Protein AF-A0A183DMM0-F1 (afdb_monomer)

Radius of gyration: 11.99 Å; Cα contacts (8 Å, |Δi|>4): 80; chains: 1; bounding box: 30×20×26 Å

Foldseek 3Di:
DVLVVLLDDQEEEDEPDPSSLSSVVSNPHEYEYAPCPPPPPDPCVVPDDVPVSDDPRYHYDD

Structure (mmCIF, N/CA/C/O backbone):
data_AF-A0A183DMM0-F1
#
_entry.id   AF-A0A183DMM0-F1
#
loop_
_atom_site.group_PDB
_atom_site.id
_atom_site.type_symbol
_atom_site.label_atom_id
_atom_site.label_alt_id
_atom_site.label_comp_id
_atom_site.label_asym_id
_atom_site.label_entity_id
_atom_site.label_seq_id
_atom_site.pdbx_PDB_ins_code
_atom_site.Cartn_x
_atom_site.Cartn_y
_atom_site.Cartn_z
_atom_site.occupancy
_atom_site.B_iso_or_equiv
_atom_site.auth_seq_id
_atom_site.auth_comp_id
_atom_site.auth_asym_id
_atom_site.auth_atom_id
_atom_site.pdbx_PDB_model_num
ATOM 1 N N . LEU A 1 1 ? 12.256 10.368 -6.130 1.00 81.81 1 LEU A N 1
ATOM 2 C CA . LEU A 1 1 ? 13.328 9.375 -6.357 1.00 81.81 1 LEU A CA 1
ATOM 3 C C . LEU A 1 1 ? 13.004 8.089 -5.608 1.00 81.81 1 LEU A C 1
ATOM 5 O O . LEU A 1 1 ? 12.847 7.060 -6.243 1.00 81.81 1 LEU A O 1
ATOM 9 N N . ASP A 1 2 ? 12.775 8.181 -4.301 1.00 86.00 2 ASP A N 1
ATOM 10 C CA . ASP A 1 2 ? 12.610 7.024 -3.412 1.00 86.00 2 ASP A CA 1
ATOM 11 C C . ASP A 1 2 ? 11.476 6.076 -3.814 1.00 86.00 2 ASP A C 1
ATOM 13 O O . ASP A 1 2 ? 11.683 4.870 -3.849 1.00 86.00 2 ASP A O 1
ATOM 17 N N . MET A 1 3 ? 10.314 6.595 -4.226 1.00 87.56 3 MET A N 1
ATOM 18 C CA . MET A 1 3 ? 9.207 5.752 -4.706 1.00 87.56 3 MET A CA 1
ATOM 19 C C . MET A 1 3 ? 9.585 4.928 -5.948 1.00 87.56 3 MET A C 1
ATOM 21 O O . MET A 1 3 ? 9.208 3.767 -6.044 1.00 87.56 3 MET A O 1
ATOM 25 N N . ALA A 1 4 ? 10.363 5.4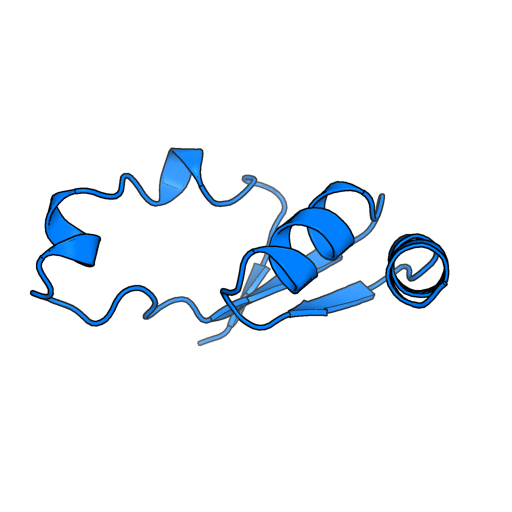99 -6.875 1.00 87.25 4 ALA A N 1
ATOM 26 C CA . ALA A 1 4 ? 10.819 4.796 -8.077 1.00 87.25 4 ALA A CA 1
ATOM 27 C C . ALA A 1 4 ? 11.909 3.755 -7.772 1.00 87.25 4 ALA A C 1
ATOM 29 O O . ALA A 1 4 ? 12.077 2.792 -8.517 1.00 87.25 4 ALA A O 1
ATOM 30 N N . THR A 1 5 ? 12.661 3.951 -6.688 1.00 87.38 5 THR A N 1
ATOM 31 C CA . THR A 1 5 ? 13.614 2.957 -6.189 1.00 87.38 5 THR A CA 1
ATOM 32 C C . THR A 1 5 ? 12.877 1.819 -5.478 1.00 87.38 5 THR A C 1
ATOM 34 O O . THR A 1 5 ? 13.168 0.655 -5.735 1.00 87.38 5 THR A O 1
ATOM 37 N N . LEU A 1 6 ? 11.882 2.142 -4.644 1.00 87.62 6 LEU A N 1
ATOM 38 C CA . LEU A 1 6 ? 11.057 1.170 -3.918 1.00 87.62 6 LEU A CA 1
ATOM 39 C C . LEU A 1 6 ? 10.182 0.320 -4.849 1.00 87.62 6 LEU A C 1
ATOM 41 O O . LEU A 1 6 ? 10.022 -0.872 -4.598 1.00 87.62 6 LEU A O 1
ATOM 45 N N . SER A 1 7 ? 9.676 0.890 -5.948 1.00 87.31 7 SER A N 1
ATOM 46 C CA . SER A 1 7 ? 8.878 0.144 -6.933 1.00 87.31 7 SER A CA 1
ATOM 47 C C . SER A 1 7 ? 9.676 -0.923 -7.690 1.00 87.31 7 SER A C 1
ATOM 49 O O . SER A 1 7 ? 9.094 -1.816 -8.302 1.00 87.31 7 SER A O 1
ATOM 51 N N . ARG A 1 8 ? 11.015 -0.860 -7.646 1.00 87.25 8 ARG A N 1
ATOM 52 C CA . ARG A 1 8 ? 11.909 -1.873 -8.227 1.00 87.25 8 ARG A CA 1
ATOM 53 C C . ARG A 1 8 ? 12.239 -3.018 -7.267 1.00 87.25 8 ARG A C 1
ATOM 55 O O . ARG A 1 8 ? 12.962 -3.929 -7.663 1.00 87.25 8 ARG A O 1
ATOM 62 N N . CYS A 1 9 ? 11.762 -2.988 -6.024 1.00 87.06 9 CYS A N 1
ATOM 63 C CA . CYS A 1 9 ? 11.978 -4.076 -5.073 1.00 87.06 9 CYS A CA 1
ATOM 64 C C . CYS A 1 9 ? 11.097 -5.294 -5.402 1.00 87.06 9 CYS A C 1
ATOM 66 O O . CYS A 1 9 ? 9.994 -5.159 -5.908 1.00 87.06 9 CYS A O 1
ATOM 68 N N . A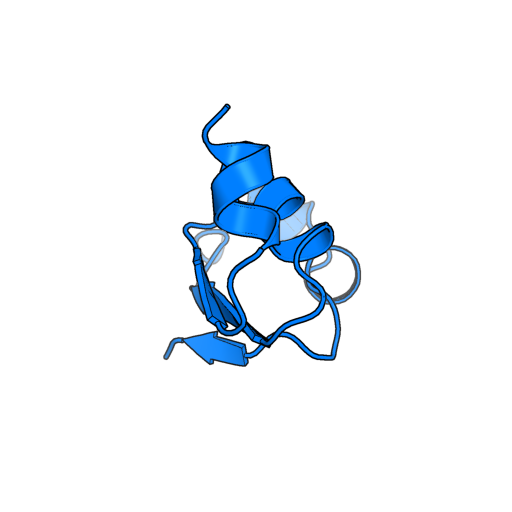SN A 1 10 ? 11.543 -6.506 -5.070 1.00 86.56 10 ASN A N 1
ATOM 69 C CA . ASN A 1 10 ? 10.703 -7.709 -5.201 1.00 86.56 10 ASN A CA 1
ATOM 70 C C . ASN A 1 10 ? 9.818 -7.938 -3.963 1.00 86.56 10 ASN A C 1
ATOM 72 O O . ASN A 1 10 ? 8.783 -8.597 -4.049 1.00 86.56 10 ASN A O 1
ATOM 76 N N . HIS A 1 11 ? 10.238 -7.400 -2.817 1.00 88.19 11 HIS A N 1
ATOM 77 C CA . HIS A 1 11 ? 9.532 -7.464 -1.544 1.00 88.19 11 HIS A CA 1
ATOM 78 C C . HIS A 1 11 ? 9.563 -6.088 -0.880 1.00 88.19 11 HIS A C 1
ATOM 80 O O . HIS A 1 11 ? 10.633 -5.492 -0.746 1.00 88.19 11 HIS A O 1
ATOM 86 N N . THR A 1 12 ? 8.406 -5.597 -0.441 1.00 89.12 12 THR A N 1
ATOM 87 C CA . THR A 1 12 ? 8.276 -4.292 0.218 1.00 89.12 12 THR A CA 1
ATOM 88 C C . THR A 1 12 ? 7.529 -4.456 1.535 1.00 89.12 12 THR A C 1
ATOM 90 O O . THR A 1 12 ? 6.380 -4.890 1.555 1.00 89.12 12 THR A O 1
ATOM 93 N N . ILE A 1 13 ? 8.170 -4.090 2.644 1.00 90.31 13 ILE A N 1
ATO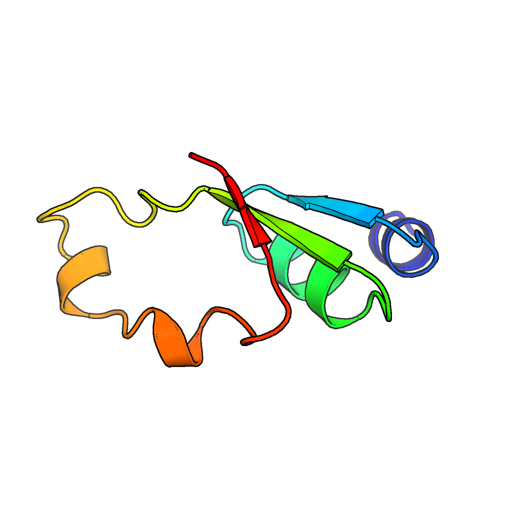M 94 C CA . ILE A 1 13 ? 7.499 -3.945 3.940 1.00 90.31 13 ILE A CA 1
ATOM 95 C C . ILE A 1 13 ? 7.089 -2.485 4.056 1.00 90.31 13 ILE A C 1
ATOM 97 O O . ILE A 1 13 ? 7.936 -1.598 3.951 1.00 90.31 13 ILE A O 1
ATOM 101 N N . MET A 1 14 ? 5.798 -2.234 4.240 1.00 89.50 14 MET A N 1
ATOM 102 C CA . MET A 1 14 ? 5.261 -0.882 4.254 1.00 89.50 14 MET A CA 1
ATOM 103 C C . MET A 1 14 ? 4.472 -0.573 5.521 1.00 89.50 14 MET A C 1
ATOM 105 O O . MET A 1 14 ? 3.797 -1.421 6.102 1.00 89.50 14 MET A O 1
ATOM 109 N N . THR A 1 15 ? 4.518 0.695 5.913 1.00 88.25 15 THR A N 1
ATOM 110 C CA . THR A 1 15 ? 3.533 1.282 6.820 1.00 88.25 15 THR A CA 1
ATOM 111 C C . THR A 1 15 ? 2.239 1.572 6.060 1.00 88.25 15 THR A C 1
ATOM 113 O O . THR A 1 15 ? 2.258 1.813 4.853 1.00 88.25 15 THR A O 1
ATOM 116 N N . THR A 1 16 ? 1.103 1.601 6.753 1.00 86.00 16 THR A N 1
ATOM 117 C CA . THR A 1 16 ? -0.207 1.984 6.195 1.00 86.00 16 THR A CA 1
ATOM 118 C C . THR A 1 16 ? -0.345 3.500 6.018 1.00 86.00 16 THR A C 1
ATOM 120 O O . THR A 1 16 ? -1.244 4.143 6.551 1.00 86.00 16 THR A O 1
ATOM 123 N N . GLY A 1 17 ? 0.596 4.090 5.282 1.00 86.25 17 GLY A N 1
ATOM 124 C CA . GLY A 1 17 ? 0.569 5.487 4.857 1.00 86.25 17 GLY A CA 1
ATOM 125 C C . GLY A 1 17 ? 0.475 5.598 3.338 1.00 86.25 17 GLY A C 1
ATOM 126 O O . GLY A 1 17 ? 0.950 4.724 2.616 1.00 86.25 17 GLY A O 1
ATOM 127 N N . THR A 1 18 ? -0.085 6.701 2.840 1.00 87.50 18 THR A N 1
ATOM 128 C CA . THR A 1 18 ? -0.371 6.910 1.408 1.00 87.50 18 THR A CA 1
ATOM 129 C C . THR A 1 18 ? 0.864 6.761 0.517 1.00 87.50 18 THR A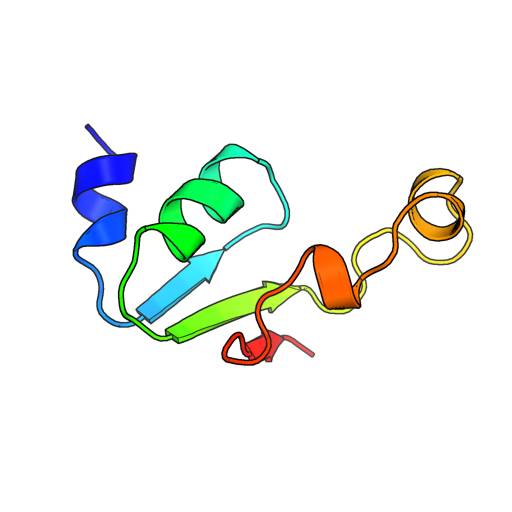 C 1
ATOM 131 O O . THR A 1 18 ? 0.783 6.171 -0.555 1.00 87.50 18 THR A O 1
ATOM 134 N N . PHE A 1 19 ? 2.026 7.255 0.958 1.00 90.69 19 PHE A N 1
ATOM 135 C CA . PHE A 1 19 ? 3.273 7.135 0.195 1.00 90.69 19 PHE A CA 1
ATOM 136 C C . PHE A 1 19 ? 3.696 5.673 0.014 1.00 90.69 19 PHE A C 1
ATOM 138 O O . PHE A 1 19 ? 3.929 5.226 -1.109 1.00 90.69 19 PHE A O 1
ATOM 145 N N . SER A 1 20 ? 3.772 4.929 1.119 1.00 89.00 20 SER A N 1
ATOM 146 C CA . SER A 1 20 ? 4.195 3.530 1.113 1.00 89.00 20 SER A CA 1
ATOM 147 C C . SER A 1 20 ? 3.172 2.638 0.406 1.00 89.00 20 SER A C 1
ATOM 149 O O . SER A 1 20 ? 3.566 1.699 -0.278 1.00 89.00 20 SER A O 1
ATOM 151 N N . TRP A 1 21 ? 1.882 2.979 0.504 1.00 91.44 21 TRP A N 1
ATOM 152 C CA . TRP A 1 21 ? 0.800 2.305 -0.209 1.00 91.44 21 TRP A CA 1
ATOM 153 C C . TRP A 1 21 ? 0.982 2.397 -1.727 1.00 91.44 21 TRP A C 1
ATOM 155 O O . TRP A 1 21 ? 0.986 1.374 -2.406 1.00 91.44 21 TRP A O 1
ATOM 165 N N . TRP A 1 22 ? 1.222 3.600 -2.264 1.00 91.25 22 TRP A N 1
ATOM 166 C CA . TRP A 1 22 ? 1.486 3.768 -3.698 1.00 91.25 22 TRP A CA 1
ATOM 167 C C . TRP A 1 22 ? 2.803 3.136 -4.130 1.00 91.25 22 TRP A C 1
ATOM 169 O O . TRP A 1 22 ? 2.868 2.559 -5.212 1.00 91.25 22 TRP A O 1
ATOM 179 N N . ALA A 1 23 ? 3.839 3.205 -3.289 1.00 92.00 23 ALA A N 1
ATOM 180 C CA . ALA A 1 23 ? 5.091 2.515 -3.564 1.00 92.00 23 ALA A CA 1
ATOM 181 C C . ALA A 1 23 ? 4.847 1.007 -3.739 1.00 92.00 23 ALA A C 1
ATOM 183 O O . ALA A 1 23 ? 5.194 0.474 -4.784 1.00 92.00 23 ALA A O 1
ATOM 184 N N . ALA A 1 24 ? 4.166 0.359 -2.788 1.00 90.38 24 ALA A N 1
ATOM 185 C CA . ALA A 1 24 ? 3.822 -1.063 -2.841 1.00 90.38 24 ALA A CA 1
ATOM 186 C C . ALA A 1 24 ? 2.862 -1.430 -3.981 1.00 90.38 24 ALA A C 1
ATOM 188 O O . ALA A 1 24 ? 2.973 -2.516 -4.539 1.00 90.38 24 ALA A O 1
ATOM 189 N N . TYR A 1 25 ? 1.936 -0.537 -4.339 1.00 89.38 25 TYR A N 1
ATOM 190 C CA . TYR A 1 25 ? 1.025 -0.729 -5.470 1.00 89.38 25 TYR A CA 1
ATOM 191 C C . TYR A 1 25 ? 1.767 -0.744 -6.811 1.00 89.38 25 TYR A C 1
ATOM 193 O O . TYR A 1 25 ? 1.437 -1.520 -7.704 1.00 89.38 25 TYR A O 1
ATOM 201 N N . LEU A 1 26 ? 2.777 0.116 -6.955 1.00 89.88 26 LEU A N 1
ATOM 202 C CA . LEU A 1 26 ? 3.609 0.189 -8.156 1.00 89.88 26 LEU A CA 1
ATOM 203 C C . LEU A 1 26 ? 4.678 -0.909 -8.199 1.00 89.88 26 LEU A C 1
ATOM 205 O O . LEU A 1 26 ? 5.209 -1.203 -9.271 1.00 89.88 26 LEU A O 1
ATOM 209 N N . THR A 1 27 ? 4.999 -1.511 -7.056 1.00 87.81 27 THR A N 1
ATOM 210 C CA . THR A 1 27 ? 5.875 -2.673 -6.975 1.00 87.81 27 THR A CA 1
ATOM 211 C C . THR A 1 27 ? 5.157 -3.906 -7.530 1.00 87.81 27 THR A C 1
ATOM 213 O O . THR A 1 27 ? 4.144 -4.342 -6.996 1.00 87.81 27 THR A O 1
ATOM 216 N N . ALA A 1 28 ? 5.717 -4.556 -8.552 1.00 79.00 28 ALA A N 1
ATO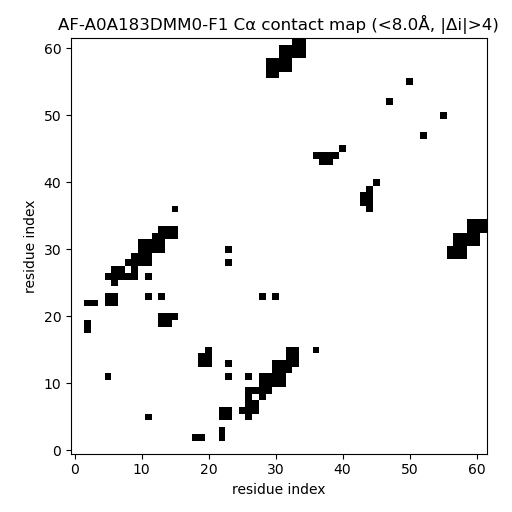M 217 C CA . ALA A 1 28 ? 5.177 -5.812 -9.098 1.00 79.00 28 ALA A CA 1
ATOM 218 C C . ALA A 1 28 ? 5.426 -7.050 -8.195 1.00 79.00 28 ALA A C 1
ATOM 220 O O . ALA A 1 28 ? 5.356 -8.189 -8.657 1.00 79.00 28 ALA A O 1
ATOM 221 N N . GLY A 1 29 ? 5.783 -6.831 -6.928 1.00 81.25 29 GLY A N 1
ATOM 222 C CA . GLY A 1 29 ? 6.264 -7.832 -5.978 1.00 81.25 29 GLY A CA 1
ATOM 223 C C . GLY A 1 29 ? 5.319 -8.061 -4.796 1.00 81.25 29 GLY A C 1
ATOM 224 O O . GLY A 1 29 ? 4.177 -7.606 -4.786 1.00 81.25 29 GLY A O 1
ATOM 225 N N . ALA A 1 30 ? 5.799 -8.777 -3.778 1.0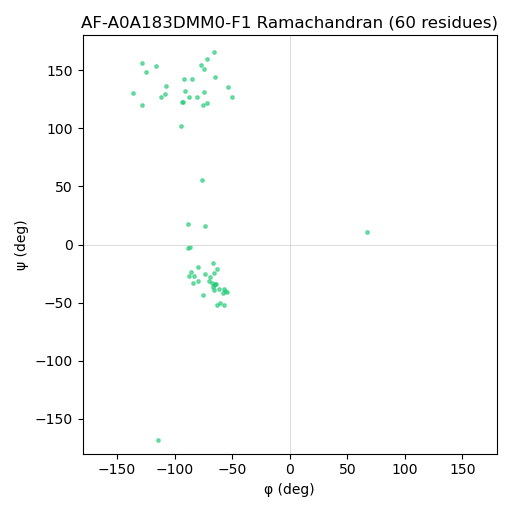0 87.62 30 ALA A N 1
ATOM 226 C CA . ALA A 1 30 ? 5.032 -9.014 -2.557 1.00 87.62 30 ALA A CA 1
ATOM 227 C C . ALA A 1 30 ? 5.105 -7.795 -1.624 1.00 87.62 30 ALA A C 1
ATOM 229 O O . ALA A 1 30 ? 6.197 -7.357 -1.250 1.00 87.62 30 ALA A O 1
ATOM 230 N N . ALA A 1 31 ? 3.949 -7.281 -1.201 1.00 92.38 31 ALA A N 1
ATOM 231 C CA . ALA A 1 31 ? 3.864 -6.212 -0.212 1.00 92.38 31 ALA A CA 1
ATOM 232 C C . ALA A 1 31 ? 3.360 -6.746 1.129 1.00 92.38 31 ALA A C 1
ATOM 234 O O . ALA A 1 31 ? 2.416 -7.534 1.171 1.00 92.38 31 ALA A O 1
ATOM 235 N N . VAL A 1 32 ? 3.989 -6.306 2.215 1.00 92.25 32 VAL A N 1
ATOM 236 C CA . VAL A 1 32 ? 3.629 -6.663 3.589 1.00 92.25 32 VAL A CA 1
ATOM 237 C C . VAL A 1 32 ? 3.085 -5.426 4.297 1.00 92.25 32 VAL A C 1
ATOM 239 O O . VAL A 1 32 ? 3.756 -4.392 4.309 1.00 92.25 32 VAL A O 1
ATOM 242 N N . TYR A 1 33 ? 1.895 -5.527 4.894 1.00 91.44 33 TYR A N 1
ATOM 243 C CA . TYR A 1 33 ? 1.222 -4.419 5.587 1.00 91.44 33 TYR A CA 1
ATOM 244 C C . TYR A 1 33 ? 0.775 -4.805 6.998 1.00 91.44 33 TYR A C 1
ATOM 246 O O . TYR A 1 33 ? 0.558 -5.977 7.288 1.00 91.44 33 TYR A O 1
ATOM 254 N N . TYR A 1 34 ? 0.605 -3.822 7.882 1.00 89.50 34 TYR A N 1
ATOM 255 C CA . TYR A 1 34 ? 0.124 -4.067 9.243 1.00 89.50 34 TYR A CA 1
ATOM 256 C C . TYR A 1 34 ? -1.383 -4.361 9.269 1.00 89.50 34 TYR A C 1
ATOM 258 O O . TYR A 1 34 ? -2.184 -3.516 8.862 1.00 89.50 34 TYR A O 1
ATOM 266 N N . LYS A 1 35 ? -1.777 -5.543 9.763 1.00 87.25 35 LYS A N 1
ATOM 267 C CA . LYS A 1 35 ? -3.171 -6.017 9.692 1.00 87.25 35 LYS A CA 1
ATOM 268 C C . LYS A 1 35 ? -4.144 -5.246 10.597 1.00 87.25 35 LYS A C 1
ATOM 270 O O . LYS A 1 35 ? -5.316 -5.110 10.250 1.00 87.25 35 LYS A O 1
ATOM 275 N N . ASP A 1 36 ? -3.678 -4.743 11.747 1.00 86.88 36 ASP A N 1
ATOM 276 C CA . ASP A 1 36 ? -4.545 -4.087 12.744 1.00 86.88 36 ASP A CA 1
ATOM 277 C C . ASP A 1 36 ? -4.708 -2.587 12.471 1.00 86.88 36 ASP A C 1
ATOM 279 O O . ASP A 1 36 ? -5.110 -1.813 13.341 1.00 86.88 36 ASP A O 1
ATOM 283 N N . TRP A 1 37 ? -4.383 -2.162 11.251 1.00 85.69 37 TRP A N 1
ATOM 284 C CA . TRP A 1 37 ? -4.749 -0.855 10.749 1.00 85.69 37 TRP A CA 1
ATOM 285 C C . TRP A 1 37 ? -6.094 -0.933 10.003 1.00 85.69 37 TRP A C 1
ATOM 287 O O . TRP A 1 37 ? -6.364 -1.913 9.300 1.00 85.69 37 TRP A O 1
ATOM 297 N N . PRO A 1 38 ? -6.956 0.083 10.122 1.00 89.38 38 PRO A N 1
ATOM 298 C CA . PRO A 1 38 ? -6.923 1.167 11.101 1.00 89.38 38 PRO A CA 1
ATOM 299 C C . PRO A 1 38 ? -7.144 0.653 12.523 1.00 89.38 38 PRO A C 1
ATOM 301 O O . PRO A 1 38 ? -7.622 -0.465 12.711 1.00 89.38 38 PRO A O 1
ATOM 304 N N . ARG A 1 39 ? -6.836 1.491 13.522 1.00 87.00 39 ARG A N 1
ATOM 305 C CA . ARG A 1 39 ? -7.075 1.163 14.934 1.00 87.00 39 ARG A CA 1
ATOM 306 C C . ARG A 1 39 ? -8.526 0.678 15.110 1.00 87.00 39 ARG A C 1
ATOM 308 O O . ARG A 1 39 ? -9.430 1.433 14.737 1.00 87.00 39 ARG A O 1
ATOM 315 N N . PRO A 1 40 ? -8.758 -0.498 15.725 1.00 86.81 40 PRO A N 1
ATOM 316 C CA . PRO A 1 40 ? -10.106 -1.015 15.932 1.00 86.81 40 PRO A CA 1
ATOM 317 C C . PRO A 1 40 ? -10.994 0.009 16.643 1.00 86.81 40 PRO A C 1
ATOM 319 O O . PRO A 1 40 ? -10.559 0.625 17.621 1.00 86.81 40 PRO A O 1
ATOM 322 N N . ASN A 1 41 ? -12.231 0.178 16.171 1.00 88.00 41 ASN A N 1
ATOM 323 C CA . ASN A 1 41 ? -13.216 1.138 16.697 1.00 88.00 41 ASN A CA 1
ATOM 324 C C . ASN A 1 41 ? -12.879 2.628 16.502 1.00 88.00 41 ASN A C 1
ATOM 326 O O . ASN A 1 41 ? -13.552 3.484 17.082 1.00 88.00 41 ASN A O 1
ATOM 330 N N . SER A 1 42 ? -11.866 2.967 15.702 1.00 89.56 42 SER A N 1
ATOM 331 C CA . SER A 1 42 ? -11.684 4.351 15.249 1.00 89.56 42 SER A CA 1
ATOM 332 C C . SER A 1 42 ? -12.747 4.738 14.215 1.00 89.56 42 SER A C 1
ATOM 334 O O . SER A 1 42 ? -13.355 3.873 13.590 1.00 89.56 42 SER A O 1
ATOM 336 N N . GLU A 1 43 ? -12.985 6.036 14.017 1.00 90.06 43 GLU A N 1
ATOM 337 C CA . GLU A 1 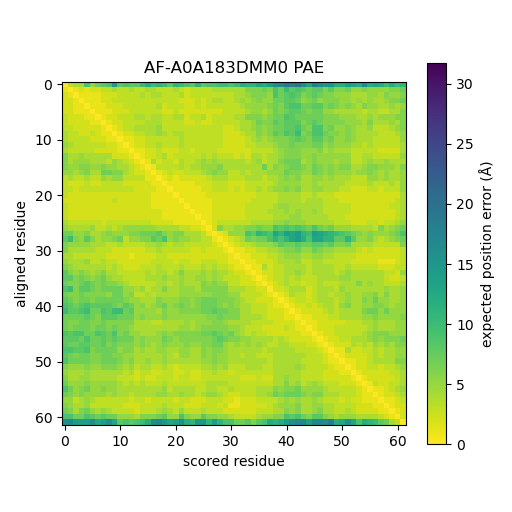43 ? -13.873 6.513 12.940 1.00 90.06 43 GLU A CA 1
ATOM 338 C C . GLU A 1 43 ? -13.392 6.022 11.570 1.00 90.06 43 GLU A C 1
ATOM 340 O O . GLU A 1 43 ? -14.181 5.543 10.764 1.00 90.06 43 GLU A O 1
ATOM 345 N N . LEU A 1 44 ? -12.072 5.991 11.379 1.00 87.50 44 LEU A N 1
ATOM 346 C CA . LEU A 1 44 ? -11.436 5.515 10.156 1.00 87.50 44 LEU A CA 1
ATOM 347 C C . LEU A 1 44 ? -11.691 4.018 9.894 1.00 87.50 44 LEU A C 1
ATOM 349 O O . LEU A 1 44 ? -11.852 3.620 8.748 1.00 87.50 44 LEU A O 1
ATOM 353 N N . ASP A 1 45 ? -11.793 3.189 10.939 1.00 88.19 45 ASP A N 1
ATOM 354 C CA . ASP A 1 45 ? -12.160 1.764 10.820 1.00 88.19 45 ASP A CA 1
ATOM 355 C C . ASP A 1 45 ? -13.631 1.569 10.412 1.00 88.19 45 ASP A C 1
ATOM 357 O O . ASP A 1 45 ? -13.964 0.586 9.759 1.00 88.19 45 ASP A O 1
ATOM 361 N N . LYS A 1 46 ? -14.514 2.518 10.758 1.00 88.50 46 LYS A N 1
ATOM 362 C CA . LYS A 1 46 ? -15.938 2.481 10.375 1.00 88.50 46 LYS A CA 1
ATOM 363 C C . LYS A 1 46 ? -16.170 2.944 8.939 1.00 88.50 46 LYS A C 1
ATOM 365 O O . LYS A 1 46 ? -17.112 2.485 8.302 1.00 88.50 46 LYS A O 1
ATOM 370 N N . GLU A 1 47 ? -15.344 3.866 8.456 1.00 89.06 47 GLU A N 1
ATOM 371 C CA . GLU A 1 47 ? -15.455 4.432 7.109 1.00 89.06 47 GLU A CA 1
ATOM 372 C C . GLU A 1 47 ? -14.699 3.615 6.055 1.00 89.06 47 GLU A C 1
ATOM 374 O O . GLU A 1 47 ? -15.070 3.628 4.881 1.00 89.06 47 GLU A O 1
ATOM 379 N N . MET A 1 48 ? -13.644 2.891 6.445 1.00 86.56 48 MET A N 1
ATOM 380 C CA . MET A 1 48 ? -12.823 2.134 5.504 1.00 86.56 48 MET A CA 1
ATOM 381 C C . MET A 1 48 ? -13.286 0.696 5.300 1.00 86.56 48 MET A C 1
ATOM 383 O O . MET A 1 48 ? -13.398 -0.095 6.234 1.00 86.56 48 MET A O 1
ATOM 387 N N . PHE A 1 49 ? -13.379 0.299 4.033 1.00 87.62 49 PHE A N 1
ATOM 388 C CA . PHE A 1 49 ? -13.508 -1.099 3.647 1.00 87.62 49 PHE A CA 1
ATOM 389 C C . PHE A 1 49 ? -12.128 -1.697 3.324 1.00 87.62 49 PHE A C 1
ATOM 391 O O . PHE A 1 49 ? -11.552 -1.463 2.261 1.00 87.62 49 PHE A O 1
ATOM 398 N N . LYS A 1 50 ? -11.568 -2.472 4.265 1.00 83.50 50 LYS A N 1
ATOM 399 C CA . LYS A 1 50 ? -10.202 -3.033 4.163 1.00 83.50 50 LYS A CA 1
ATOM 400 C C . LYS A 1 50 ? -9.935 -3.840 2.875 1.00 83.50 50 LYS A C 1
ATOM 402 O O . LYS A 1 50 ? -8.849 -3.669 2.323 1.00 83.50 50 LYS A O 1
ATOM 407 N N . PRO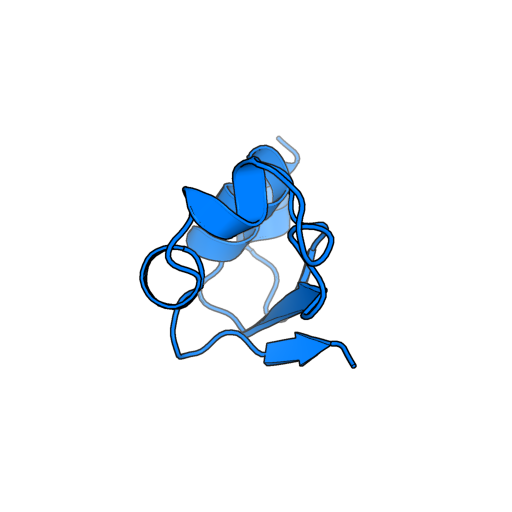 A 1 51 ? -10.865 -4.677 2.367 1.00 85.38 51 PRO A N 1
ATOM 408 C CA . PRO A 1 51 ? -10.636 -5.445 1.139 1.00 85.38 51 PRO A CA 1
ATOM 409 C C . PRO A 1 51 ? -10.502 -4.605 -0.139 1.00 85.38 51 PRO A C 1
ATOM 411 O O . PRO A 1 51 ? -9.871 -5.073 -1.080 1.00 85.38 51 PRO A O 1
ATOM 414 N N . ASP A 1 52 ? -11.058 -3.390 -0.175 1.00 87.81 52 ASP A N 1
ATOM 415 C CA . ASP A 1 52 ? -10.890 -2.481 -1.322 1.00 87.81 52 ASP A CA 1
ATOM 416 C C . ASP A 1 52 ? -9.577 -1.697 -1.226 1.00 87.81 52 ASP A C 1
ATOM 418 O O . ASP A 1 52 ? -9.008 -1.286 -2.236 1.00 87.81 52 ASP A O 1
ATOM 422 N N . TYR A 1 53 ? -9.081 -1.491 -0.004 1.00 89.00 53 TYR A N 1
ATOM 423 C CA . TYR A 1 53 ? -7.858 -0.737 0.240 1.00 89.00 53 TYR A CA 1
ATOM 424 C C . TYR A 1 53 ? -6.587 -1.580 0.095 1.00 89.00 53 TYR A C 1
ATOM 426 O O . TYR A 1 53 ? -5.556 -1.062 -0.319 1.00 89.00 53 TYR A O 1
ATOM 434 N N . PHE A 1 54 ? -6.619 -2.867 0.439 1.00 89.50 54 PHE A N 1
ATOM 435 C CA . PHE A 1 54 ? -5.460 -3.753 0.319 1.00 89.50 54 PHE A CA 1
ATOM 436 C C . PHE A 1 54 ? -5.658 -4.750 -0.817 1.00 89.50 54 PHE A C 1
ATOM 438 O O . PHE A 1 54 ? -6.662 -5.458 -0.867 1.00 89.50 54 PHE A O 1
ATOM 445 N N . LEU A 1 55 ? -4.672 -4.853 -1.711 1.00 88.94 55 LEU A N 1
ATOM 446 C CA . LEU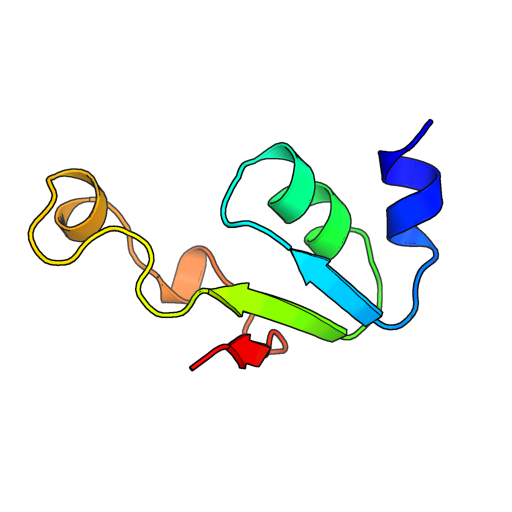 A 1 55 ? -4.727 -5.837 -2.787 1.00 88.94 55 LEU A CA 1
ATOM 447 C C . LEU A 1 55 ? -4.688 -7.264 -2.221 1.00 88.94 55 LEU A C 1
ATOM 449 O O . LEU A 1 55 ? -3.983 -7.566 -1.260 1.00 88.94 55 LEU A O 1
ATOM 453 N N . ARG A 1 56 ? -5.414 -8.181 -2.865 1.00 86.88 56 ARG A N 1
ATOM 454 C CA . ARG A 1 56 ? -5.563 -9.575 -2.409 1.00 86.88 56 ARG A CA 1
ATOM 455 C C . ARG A 1 56 ? -4.250 -10.370 -2.377 1.00 86.88 56 ARG A C 1
ATOM 457 O O . ARG A 1 56 ? -4.170 -11.385 -1.694 1.00 86.88 56 ARG A O 1
ATOM 464 N N . ASN A 1 57 ? -3.241 -9.936 -3.131 1.00 87.75 57 ASN A N 1
ATOM 465 C CA . ASN A 1 57 ? -1.901 -10.526 -3.160 1.00 87.75 57 ASN A CA 1
ATOM 466 C C . ASN A 1 57 ? -0.963 -9.968 -2.074 1.00 87.75 57 ASN A C 1
ATOM 468 O O . ASN A 1 57 ? 0.185 -10.402 -1.994 1.00 87.75 57 ASN A O 1
ATOM 472 N N . TRP A 1 58 ? -1.411 -9.009 -1.260 1.00 91.19 58 TRP A N 1
ATOM 473 C CA . TRP A 1 58 ? -0.610 -8.448 -0.178 1.00 91.19 58 TRP A CA 1
ATOM 474 C C . TRP A 1 58 ? -0.704 -9.293 1.092 1.00 91.19 58 TRP A C 1
ATOM 476 O O . TRP A 1 58 ? -1.755 -9.829 1.444 1.00 91.19 58 TRP A O 1
ATOM 486 N N . LEU A 1 59 ? 0.422 -9.398 1.790 1.00 92.62 59 LEU A N 1
ATOM 487 C CA . LEU A 1 59 ? 0.595 -10.238 2.964 1.00 92.62 59 LEU A CA 1
ATOM 488 C C . LEU A 1 59 ? 0.332 -9.425 4.245 1.00 92.62 59 LEU A C 1
ATOM 490 O O . LEU A 1 59 ? 1.005 -8.416 4.476 1.00 92.62 59 LEU A O 1
ATOM 494 N N . PRO A 1 60 ? -0.610 -9.843 5.103 1.00 90.38 60 PRO A N 1
ATOM 495 C CA . PRO A 1 60 ? -0.812 -9.209 6.398 1.00 90.38 60 PRO A CA 1
ATOM 496 C C . PRO A 1 60 ? 0.307 -9.601 7.374 1.00 90.38 60 PRO A C 1
ATOM 498 O O . PRO A 1 60 ? 0.614 -10.781 7.547 1.00 90.38 60 PRO A O 1
ATOM 501 N N . LEU A 1 61 ? 0.891 -8.609 8.040 1.00 87.56 61 LEU A N 1
ATOM 502 C CA . LEU A 1 61 ? 1.811 -8.781 9.160 1.00 87.56 61 LEU A CA 1
ATOM 503 C C . LEU A 1 61 ? 1.008 -8.874 10.460 1.00 87.56 61 LEU A C 1
ATOM 505 O O . LEU A 1 61 ? 0.157 -8.016 10.721 1.00 87.56 61 LEU A O 1
ATOM 509 N N . ALA A 1 62 ? 1.263 -9.943 11.218 1.00 76.00 62 ALA A N 1
ATOM 510 C CA . ALA A 1 62 ? 0.544 -10.301 12.435 1.00 76.00 62 ALA A CA 1
ATOM 511 C C . ALA A 1 62 ? 0.943 -9.493 13.666 1.00 76.00 62 ALA A C 1
ATOM 513 O O . ALA A 1 62 ? 2.118 -9.084 13.767 1.00 76.00 62 ALA A O 1
#

Organism: NCBI:txid637853

InterPro domains:
  IPR002516 Glycosyl transferase, family 11 [PF01531] (2-59)
  IPR002516 Glycosyl transferase, family 11 [PTHR11927] (2-61)

pLDDT: mean 87.92, std 2.94, range [76.0, 92.62]

Mean predicted aligned error: 4.16 Å

Solvent-accessible surface area (backbone atoms only — not comparable to full-atom values): 3722 Å² total; per-residue (Å²): 109,66,54,70,56,51,26,71,36,63,64,41,83,37,61,98,42,73,70,42,46,52,23,43,69,62,15,93,40,47,30,35,36,60,56,71,62,56,56,83,89,36,72,64,42,74,74,52,62,63,77,82,74,44,63,90,79,46,43,72,46,131

Secondary structure (DSSP, 8-state):
-HHHHHTT-SEEE--SSHHHHHHHHH-SSEEEEETTPSPTTSHHHHH--HHHHS-TTPEEE-

Sequence (62 aa):
LDMATLSRCNHTIMTTGTFSWWAAYLTAGAAVYYKDWPRPNSELDKEMFKPDYFLRNWLPLA